Protein AF-A0A661WHX9-F1 (afdb_monomer_lite)

Radius of gyration: 19.11 Å; chains: 1; bounding box: 39×20×65 Å

Foldseek 3Di:
DDPVVQVVVVVVVVVVVVVVCVVVVPFKDKDKDKDWDFDPPPPPPDDPDRPIDIDIDMDIDGDDDDDDPDD

pLDDT: mean 74.08, std 15.48, range [40.66, 89.75]

Sequence (71 aa):
MNFKQAFESMKSSNKAVMTEFEDLHVDEAEIKFGINTVGEMGNIAIGKVGVGVNYEVTLKWKKERKQALSV

Structure (mmCIF, N/CA/C/O backbone):
data_AF-A0A661WHX9-F1
#
_entry.id   AF-A0A661WHX9-F1
#
loop_
_atom_site.group_PDB
_atom_site.id
_atom_site.type_symbol
_atom_site.label_atom_id
_atom_site.label_alt_id
_atom_site.label_comp_id
_atom_site.label_asym_id
_atom_site.label_entity_id
_atom_site.label_seq_id
_atom_site.pdbx_PDB_ins_code
_atom_site.Cartn_x
_atom_site.Cartn_y
_atom_site.Cartn_z
_atom_site.occupancy
_atom_site.B_iso_or_equiv
_atom_site.auth_seq_id
_atom_site.auth_comp_id
_atom_site.auth_asym_id
_atom_site.auth_atom_id
_atom_site.pdbx_PDB_model_num
ATOM 1 N N . MET A 1 1 ? 13.529 5.510 -13.783 1.00 65.75 1 MET A N 1
ATOM 2 C CA . MET A 1 1 ? 12.984 5.326 -12.415 1.00 65.75 1 MET A CA 1
ATOM 3 C C . MET A 1 1 ? 13.348 3.923 -11.962 1.00 65.75 1 MET A C 1
ATOM 5 O O . MET A 1 1 ? 12.967 2.980 -12.643 1.00 65.75 1 MET A O 1
ATOM 9 N N . ASN A 1 2 ? 14.129 3.772 -10.890 1.00 78.94 2 ASN A N 1
ATOM 10 C CA . ASN A 1 2 ? 14.453 2.439 -10.368 1.00 78.94 2 ASN A CA 1
ATOM 11 C C . ASN A 1 2 ? 13.344 1.920 -9.432 1.00 78.94 2 ASN A C 1
ATOM 13 O O . ASN A 1 2 ? 12.488 2.686 -8.986 1.00 78.94 2 ASN A O 1
ATOM 17 N N . PHE A 1 3 ? 13.376 0.622 -9.118 1.00 78.38 3 PHE A N 1
ATOM 18 C CA . PHE A 1 3 ? 12.378 -0.024 -8.260 1.00 78.38 3 PHE A CA 1
ATOM 19 C C . PHE A 1 3 ? 12.207 0.682 -6.907 1.00 78.38 3 PHE A C 1
ATOM 21 O O . PHE A 1 3 ? 11.081 0.931 -6.489 1.00 78.38 3 PHE A O 1
ATOM 28 N N . LYS A 1 4 ? 13.308 1.069 -6.246 1.00 82.50 4 LYS A N 1
ATOM 29 C CA . LYS A 1 4 ? 13.259 1.748 -4.942 1.00 82.50 4 LYS A CA 1
ATOM 30 C C . LYS A 1 4 ? 12.477 3.059 -5.029 1.00 82.50 4 LYS A C 1
ATOM 32 O O . LYS A 1 4 ? 11.632 3.314 -4.184 1.00 82.50 4 LYS A O 1
ATOM 37 N N . GLN A 1 5 ? 12.726 3.871 -6.055 1.00 83.31 5 GLN A N 1
ATOM 38 C CA . GLN A 1 5 ? 11.992 5.123 -6.256 1.00 83.31 5 GLN A CA 1
ATOM 39 C C . GLN A 1 5 ? 10.501 4.877 -6.517 1.00 83.31 5 GLN A C 1
ATOM 41 O O . GLN A 1 5 ? 9.670 5.577 -5.948 1.00 83.31 5 GLN A O 1
ATOM 46 N N . ALA A 1 6 ? 10.154 3.871 -7.326 1.00 81.56 6 ALA A N 1
ATOM 47 C CA . ALA A 1 6 ? 8.757 3.515 -7.584 1.00 81.56 6 ALA A CA 1
ATOM 48 C C . ALA A 1 6 ? 8.037 3.005 -6.327 1.00 81.56 6 ALA A C 1
ATOM 50 O O . ALA A 1 6 ? 6.898 3.382 -6.057 1.00 81.56 6 ALA A O 1
ATOM 51 N N . PHE A 1 7 ? 8.732 2.213 -5.514 1.00 84.31 7 PHE A N 1
ATOM 52 C CA . PHE A 1 7 ? 8.220 1.718 -4.244 1.00 84.31 7 PHE A CA 1
ATOM 53 C C . PHE A 1 7 ? 8.024 2.838 -3.208 1.00 84.31 7 PHE A C 1
ATOM 55 O O . PHE A 1 7 ? 7.024 2.851 -2.494 1.00 84.31 7 PHE A O 1
ATOM 62 N N . GLU A 1 8 ? 8.931 3.817 -3.135 1.00 87.44 8 GLU A N 1
ATOM 63 C CA . GLU A 1 8 ? 8.756 4.983 -2.256 1.00 87.44 8 GLU A CA 1
ATOM 64 C C . GLU A 1 8 ? 7.534 5.828 -2.655 1.00 87.44 8 GLU A C 1
ATOM 66 O O . GLU A 1 8 ? 6.776 6.250 -1.783 1.00 87.44 8 GLU A O 1
ATOM 71 N N . SER A 1 9 ? 7.272 6.016 -3.955 1.00 82.88 9 SER A N 1
ATOM 72 C CA . SER A 1 9 ? 6.049 6.692 -4.417 1.00 82.88 9 SER A CA 1
ATOM 73 C C . SER A 1 9 ? 4.779 5.941 -4.004 1.00 82.88 9 SER A C 1
ATOM 75 O O . SER A 1 9 ? 3.825 6.560 -3.533 1.00 82.88 9 SER A O 1
ATOM 77 N N . MET A 1 10 ? 4.788 4.607 -4.096 1.00 84.81 10 MET A N 1
ATOM 78 C CA . MET A 1 10 ? 3.680 3.758 -3.650 1.00 84.81 10 MET A CA 1
ATOM 79 C C . MET A 1 10 ? 3.385 3.920 -2.149 1.00 84.81 10 MET A C 1
ATOM 81 O O . MET A 1 10 ? 2.217 3.954 -1.763 1.00 84.81 10 MET A O 1
ATOM 85 N N . LYS A 1 11 ? 4.406 4.063 -1.289 1.00 84.56 11 LYS A N 1
ATOM 86 C CA . LYS A 1 11 ? 4.199 4.257 0.162 1.00 84.56 11 LYS A CA 1
ATOM 87 C C . LYS A 1 11 ? 3.364 5.497 0.477 1.00 84.56 11 LYS A C 1
ATOM 89 O O . LYS A 1 11 ? 2.512 5.440 1.362 1.00 84.56 11 LYS A O 1
ATOM 94 N N . SER A 1 12 ? 3.603 6.601 -0.230 1.00 82.69 12 SER A N 1
ATOM 95 C CA . SER A 1 12 ? 2.839 7.840 -0.047 1.00 82.69 12 SER A CA 1
ATOM 96 C C . SER A 1 12 ? 1.372 7.656 -0.437 1.00 82.69 12 SER A C 1
ATOM 98 O O . SER A 1 12 ? 0.494 8.056 0.323 1.00 82.69 12 SER A O 1
ATOM 100 N N . SER A 1 13 ? 1.099 6.981 -1.559 1.00 82.88 13 SER A N 1
ATOM 101 C CA . SER A 1 13 ? -0.269 6.639 -1.973 1.00 82.88 13 SER A CA 1
ATOM 102 C C . SER A 1 13 ? -0.954 5.687 -0.988 1.00 82.88 13 SER A C 1
ATOM 104 O O . SER A 1 13 ? -2.128 5.867 -0.682 1.00 82.88 13 SER A O 1
ATOM 106 N N . ASN A 1 14 ? -0.223 4.719 -0.429 1.00 83.75 14 ASN A N 1
ATOM 107 C CA . ASN A 1 14 ? -0.783 3.763 0.525 1.00 83.75 14 ASN A CA 1
ATOM 108 C C . ASN A 1 14 ? -1.268 4.423 1.825 1.00 83.75 14 ASN A C 1
ATOM 110 O O . ASN A 1 14 ? -2.263 3.983 2.387 1.00 83.75 14 ASN A O 1
ATOM 114 N N . LYS A 1 15 ? -0.605 5.487 2.302 1.00 84.12 15 LYS A N 1
ATOM 115 C CA . LYS A 1 15 ? -1.062 6.208 3.503 1.00 84.12 15 LYS A CA 1
ATOM 116 C C . LYS A 1 15 ? -2.463 6.795 3.327 1.00 84.12 15 LYS A C 1
ATOM 118 O O . LYS A 1 15 ? -3.268 6.667 4.237 1.00 84.12 15 LYS A O 1
ATOM 123 N N . ALA A 1 16 ? -2.748 7.390 2.168 1.00 85.06 16 ALA A N 1
ATOM 124 C CA . ALA A 1 16 ? -4.068 7.950 1.881 1.00 85.06 16 ALA A CA 1
ATOM 125 C C . ALA A 1 16 ? -5.150 6.858 1.869 1.00 85.06 16 ALA A C 1
ATOM 127 O O . ALA A 1 16 ? -6.176 7.005 2.525 1.00 85.06 16 ALA A O 1
ATOM 128 N N . VAL A 1 17 ? -4.868 5.727 1.213 1.00 86.25 17 VAL A N 1
ATOM 129 C CA . VAL A 1 17 ? -5.811 4.600 1.137 1.00 86.25 17 VAL A CA 1
ATOM 130 C C . VAL A 1 17 ? -6.044 3.955 2.508 1.00 86.25 17 VAL A C 1
ATOM 132 O O . VAL A 1 17 ? -7.168 3.587 2.834 1.00 86.25 17 VAL A O 1
ATOM 135 N N . MET A 1 18 ? -5.008 3.847 3.347 1.00 84.62 18 MET A N 1
ATOM 136 C CA . MET A 1 18 ? -5.172 3.337 4.712 1.00 84.62 18 MET A CA 1
ATOM 137 C C . MET A 1 18 ? -6.075 4.235 5.562 1.00 84.62 18 MET A C 1
ATOM 139 O O . MET A 1 18 ? -6.919 3.712 6.281 1.00 84.62 18 MET A O 1
ATOM 143 N N . THR A 1 19 ? -5.955 5.560 5.438 1.00 86.81 19 THR A N 1
ATOM 144 C CA . THR A 1 19 ? -6.861 6.494 6.123 1.00 86.81 19 THR A CA 1
ATOM 145 C C . THR A 1 19 ? -8.313 6.314 5.6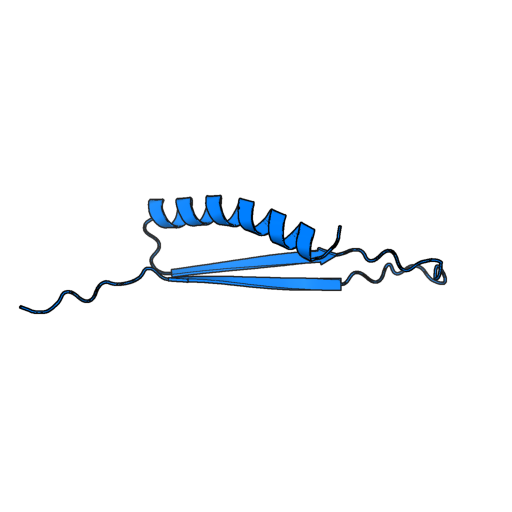72 1.00 86.81 19 THR A C 1
ATOM 147 O O . THR A 1 19 ? -9.209 6.325 6.512 1.00 86.81 19 THR A O 1
ATOM 150 N N . GLU A 1 20 ? -8.564 6.077 4.380 1.00 86.69 20 GLU A N 1
ATOM 151 C CA . GLU A 1 20 ? -9.917 5.762 3.893 1.00 86.69 20 GLU A C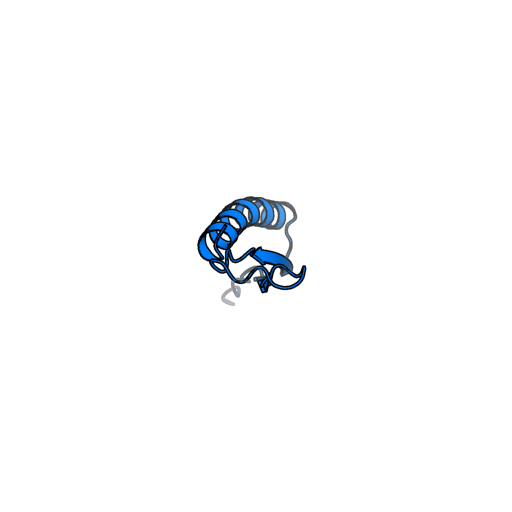A 1
ATOM 152 C C . GLU A 1 20 ? -10.450 4.437 4.455 1.00 86.69 20 GLU A C 1
ATOM 154 O O . GLU A 1 20 ? -11.623 4.348 4.805 1.00 86.69 20 GLU A O 1
ATOM 159 N N . PHE A 1 21 ? -9.612 3.405 4.594 1.00 87.75 21 PHE A N 1
ATOM 160 C CA . PHE A 1 21 ? -10.043 2.138 5.201 1.00 87.75 21 PHE A CA 1
ATOM 161 C C . PHE A 1 21 ? -10.454 2.291 6.666 1.00 87.75 21 PHE A C 1
ATOM 163 O O . PHE A 1 21 ? -11.401 1.634 7.106 1.00 87.75 21 PHE A O 1
ATOM 170 N N . GLU A 1 22 ? -9.767 3.155 7.414 1.00 83.00 22 GLU A N 1
ATOM 171 C CA . GLU A 1 22 ? -10.127 3.471 8.797 1.00 83.00 22 GLU A CA 1
ATOM 172 C C . GLU A 1 22 ? -11.476 4.205 8.882 1.00 83.00 22 GLU A C 1
ATOM 174 O O . GLU A 1 22 ? -12.326 3.815 9.694 1.00 83.00 22 GLU A O 1
ATOM 179 N N . ASP A 1 23 ? -11.690 5.208 8.020 1.00 88.62 23 ASP A N 1
ATOM 180 C CA . ASP A 1 23 ? -12.932 5.995 7.933 1.00 88.62 23 ASP A CA 1
ATOM 181 C C . ASP A 1 23 ? -14.136 5.131 7.528 1.00 88.62 23 ASP A C 1
ATOM 183 O O . ASP A 1 23 ? -15.186 5.162 8.167 1.00 88.62 23 ASP A O 1
ATOM 187 N N . LEU A 1 24 ? -13.946 4.255 6.538 1.00 88.38 24 LEU A N 1
ATOM 188 C CA . LEU A 1 24 ? -14.966 3.323 6.050 1.00 88.38 24 LEU A CA 1
ATOM 189 C C . LEU A 1 24 ? -15.192 2.115 6.973 1.00 88.38 24 LEU A C 1
ATOM 191 O O . LEU A 1 24 ? -16.003 1.244 6.656 1.00 88.38 24 LEU A O 1
ATOM 195 N N . HIS A 1 25 ? -14.476 2.036 8.099 1.00 86.75 25 HIS A N 1
ATOM 196 C CA . HIS A 1 25 ? -14.538 0.926 9.050 1.00 86.75 25 HIS A CA 1
ATOM 197 C C . HIS A 1 25 ? -14.355 -0.454 8.402 1.00 86.75 25 HIS A C 1
ATOM 199 O O . HIS A 1 25 ? -14.975 -1.434 8.815 1.00 86.75 25 HIS A O 1
ATOM 205 N N . VAL A 1 26 ? -13.480 -0.541 7.402 1.00 87.38 26 VAL A N 1
ATOM 206 C CA . VAL A 1 26 ? -13.155 -1.807 6.745 1.00 87.38 26 VAL A CA 1
ATOM 207 C C . VAL A 1 26 ? -12.480 -2.737 7.760 1.00 87.38 26 VAL A C 1
ATOM 209 O O . VAL A 1 26 ? -11.628 -2.310 8.538 1.00 87.38 26 VAL A O 1
ATOM 212 N N . ASP A 1 27 ? -12.853 -4.018 7.776 1.00 88.38 27 ASP A N 1
ATOM 213 C CA . ASP A 1 27 ? -12.208 -5.019 8.639 1.00 88.38 27 ASP A CA 1
ATOM 214 C C . ASP A 1 27 ? -10.998 -5.679 7.958 1.00 88.38 27 ASP A C 1
ATOM 216 O O . ASP A 1 27 ? -10.011 -6.005 8.622 1.00 88.38 27 ASP A O 1
ATOM 220 N N . GLU A 1 28 ? -11.054 -5.867 6.636 1.00 89.19 28 GLU A N 1
ATOM 221 C CA . GLU A 1 28 ? -10.004 -6.492 5.825 1.00 89.19 28 GLU A CA 1
ATOM 222 C C . GLU A 1 28 ? -9.931 -5.852 4.435 1.00 89.19 28 GLU A C 1
ATOM 224 O O . GLU A 1 28 ? -10.959 -5.619 3.800 1.00 89.19 28 GLU A O 1
ATOM 229 N N . ALA A 1 29 ? -8.715 -5.605 3.946 1.00 88.56 29 ALA A N 1
ATOM 230 C CA . ALA A 1 29 ? -8.486 -5.052 2.617 1.00 88.56 29 ALA A CA 1
ATOM 231 C C . ALA A 1 29 ? -7.227 -5.633 1.960 1.00 88.56 29 ALA A C 1
ATOM 233 O O . ALA A 1 29 ? -6.211 -5.887 2.612 1.00 88.56 29 ALA A O 1
ATOM 234 N N . GLU A 1 30 ? -7.284 -5.798 0.640 1.00 89.75 30 GLU A N 1
ATOM 235 C CA . GLU A 1 30 ? -6.147 -6.166 -0.202 1.00 89.75 30 GLU A CA 1
ATOM 236 C C . GLU A 1 30 ? -5.996 -5.129 -1.315 1.00 89.75 30 GLU A C 1
ATOM 238 O O . GLU A 1 30 ? -6.953 -4.829 -2.026 1.00 89.75 30 GLU A O 1
ATOM 243 N N . ILE A 1 31 ? -4.783 -4.600 -1.477 1.00 86.31 31 ILE A N 1
ATOM 244 C CA . ILE A 1 31 ? -4.448 -3.688 -2.569 1.00 86.31 31 ILE A CA 1
ATOM 245 C C . ILE A 1 31 ? -3.284 -4.276 -3.358 1.00 86.31 31 ILE A C 1
ATOM 247 O O . ILE A 1 31 ? -2.264 -4.672 -2.784 1.00 86.31 31 ILE A O 1
ATOM 251 N N . LYS A 1 32 ? -3.426 -4.297 -4.684 1.00 88.06 32 LYS A N 1
ATOM 252 C CA . LYS A 1 32 ? -2.388 -4.745 -5.613 1.00 88.06 32 LYS A CA 1
ATOM 253 C C . LYS A 1 32 ? -1.850 -3.571 -6.409 1.00 88.06 32 LYS A C 1
ATOM 255 O O . LYS A 1 32 ? -2.606 -2.845 -7.048 1.00 88.06 32 LYS A O 1
ATOM 260 N N . PHE A 1 33 ? -0.535 -3.415 -6.387 1.00 84.00 33 PHE A N 1
ATOM 261 C CA . PHE A 1 33 ? 0.177 -2.377 -7.112 1.00 84.00 33 PHE A CA 1
ATOM 262 C C . PHE A 1 33 ? 1.076 -3.018 -8.163 1.00 84.00 33 PHE A C 1
ATOM 264 O O . PHE A 1 33 ? 1.922 -3.854 -7.842 1.00 84.00 33 PHE A O 1
ATOM 271 N N . GLY A 1 34 ? 0.911 -2.595 -9.414 1.00 82.25 34 GLY A N 1
ATOM 272 C CA . GLY A 1 34 ? 1.847 -2.903 -10.490 1.00 82.25 34 GLY A CA 1
ATOM 273 C C . GLY A 1 34 ? 2.942 -1.841 -10.558 1.00 82.25 34 GLY A C 1
ATOM 274 O O . GLY A 1 34 ? 2.647 -0.655 -10.698 1.00 82.25 34 GLY A O 1
ATOM 275 N N . ILE A 1 35 ? 4.204 -2.256 -10.472 1.00 78.69 35 ILE A N 1
ATOM 276 C CA . ILE A 1 35 ? 5.372 -1.393 -10.644 1.00 78.69 35 ILE A CA 1
ATOM 277 C C . ILE A 1 35 ? 6.074 -1.786 -11.943 1.00 78.69 35 ILE A C 1
ATOM 279 O O . ILE A 1 35 ? 6.707 -2.837 -12.032 1.00 78.69 35 ILE A O 1
ATOM 283 N N . ASN A 1 36 ? 6.011 -0.897 -12.931 1.00 76.56 36 ASN A N 1
ATOM 284 C CA . ASN A 1 36 ? 6.712 -1.059 -14.199 1.00 76.56 36 ASN A CA 1
ATOM 285 C C . ASN A 1 36 ? 7.999 -0.239 -14.158 1.00 76.56 36 ASN A C 1
ATOM 287 O O . ASN A 1 36 ? 7.962 0.990 -14.081 1.00 76.56 36 ASN A O 1
ATOM 291 N N . THR A 1 37 ? 9.147 -0.913 -14.192 1.00 66.69 37 THR A N 1
ATOM 292 C CA . THR A 1 37 ? 10.451 -0.245 -14.259 1.00 66.69 37 THR A CA 1
ATOM 293 C C . THR A 1 37 ? 11.023 -0.348 -15.663 1.00 66.69 37 THR A C 1
ATOM 295 O O . THR A 1 37 ? 11.036 -1.420 -16.266 1.00 66.69 37 THR A O 1
ATOM 298 N N . VAL A 1 38 ? 11.510 0.780 -16.180 1.00 64.75 38 VAL A N 1
ATOM 299 C CA . VAL A 1 38 ? 12.315 0.820 -17.403 1.00 64.75 38 VAL A CA 1
ATOM 300 C C . VAL A 1 38 ? 13.785 0.787 -16.999 1.00 64.75 38 VAL A C 1
ATOM 302 O O . VAL A 1 38 ? 14.256 1.666 -16.274 1.00 64.75 38 VAL A O 1
ATOM 305 N N . GLY A 1 39 ? 14.497 -0.260 -17.410 1.00 56.84 39 GLY A N 1
ATOM 306 C CA . GLY A 1 39 ? 15.947 -0.327 -17.288 1.00 56.84 39 GLY A CA 1
ATOM 307 C C . GLY A 1 39 ? 16.595 0.308 -18.513 1.00 56.84 39 GLY A C 1
ATOM 308 O O . GLY A 1 39 ? 16.369 -0.149 -19.631 1.00 56.84 39 GLY A O 1
ATOM 309 N N . GLU A 1 40 ? 17.415 1.340 -18.322 1.00 53.59 40 GLU A N 1
ATOM 310 C CA . GLU A 1 40 ? 18.351 1.784 -19.356 1.00 53.59 40 GLU A CA 1
ATOM 311 C C . GLU A 1 40 ? 19.492 0.759 -19.424 1.00 53.59 40 GLU A C 1
ATOM 313 O O . GLU A 1 40 ? 20.493 0.871 -18.719 1.00 53.59 40 GLU A O 1
ATOM 318 N N . MET A 1 41 ? 19.339 -0.297 -20.230 1.00 47.47 41 MET A N 1
ATOM 319 C CA . MET A 1 41 ? 20.497 -1.099 -20.625 1.00 47.47 41 MET A CA 1
ATOM 320 C C . MET A 1 41 ? 21.338 -0.253 -21.577 1.00 47.47 41 MET A C 1
ATOM 322 O O . MET A 1 41 ? 20.918 0.036 -22.698 1.00 47.47 41 MET A O 1
ATOM 326 N N . GLY A 1 42 ? 22.525 0.147 -21.120 1.00 43.41 42 GLY A N 1
ATOM 327 C CA . GLY A 1 42 ? 23.517 0.820 -21.948 1.00 43.41 42 GLY A CA 1
ATOM 328 C C . GLY A 1 42 ? 23.711 0.099 -23.285 1.00 43.41 42 GLY A C 1
ATOM 329 O O . GLY A 1 42 ? 23.904 -1.111 -23.323 1.00 43.41 42 GLY A O 1
ATOM 330 N N . ASN A 1 43 ? 23.634 0.866 -24.372 1.00 41.88 43 ASN A N 1
ATOM 331 C CA . ASN A 1 43 ? 24.062 0.570 -25.745 1.00 41.88 43 ASN A CA 1
ATOM 332 C C . ASN A 1 43 ? 23.617 -0.734 -26.443 1.00 41.88 43 ASN A C 1
ATOM 334 O O . ASN A 1 43 ? 23.970 -0.911 -27.607 1.00 41.88 43 ASN A O 1
ATOM 338 N N . ILE A 1 44 ? 22.807 -1.615 -25.852 1.00 47.50 44 ILE A N 1
ATOM 339 C CA . ILE A 1 44 ? 22.276 -2.795 -26.563 1.00 47.50 44 ILE A CA 1
ATOM 340 C C . ILE A 1 44 ? 20.902 -2.460 -27.147 1.00 47.50 44 ILE A C 1
ATOM 342 O O . ILE A 1 44 ? 19.863 -2.982 -26.755 1.00 47.50 44 ILE A O 1
ATOM 346 N N . ALA A 1 45 ? 20.915 -1.543 -28.112 1.00 46.00 45 ALA A N 1
ATOM 347 C CA . ALA A 1 45 ? 19.795 -1.259 -28.995 1.00 46.00 45 ALA A CA 1
ATOM 348 C C . ALA A 1 45 ? 19.940 -2.091 -30.278 1.00 46.00 45 ALA A C 1
ATOM 350 O O . ALA A 1 45 ? 20.221 -1.560 -31.348 1.00 46.00 45 ALA A O 1
ATOM 351 N N . ILE A 1 46 ? 19.751 -3.409 -30.184 1.00 48.19 46 ILE A N 1
ATOM 352 C CA . ILE A 1 46 ? 19.508 -4.244 -31.367 1.00 48.19 46 ILE A CA 1
ATOM 353 C C . ILE A 1 46 ? 18.166 -4.945 -31.159 1.00 48.19 46 ILE A C 1
ATOM 355 O O . ILE A 1 46 ? 18.093 -6.030 -30.597 1.00 48.19 46 ILE A O 1
ATOM 359 N N . GLY A 1 47 ? 17.093 -4.276 -31.596 1.00 40.66 47 GLY A N 1
ATOM 360 C CA . GLY A 1 47 ? 15.770 -4.885 -31.764 1.00 40.66 47 GLY A CA 1
ATOM 361 C C . GLY A 1 47 ? 14.715 -4.523 -30.715 1.00 40.66 47 GLY A C 1
ATOM 362 O O . GLY A 1 47 ? 14.311 -5.372 -29.938 1.00 40.66 47 GLY A O 1
ATOM 363 N N . LYS A 1 48 ? 14.216 -3.279 -30.742 1.00 47.38 48 LYS A N 1
ATOM 364 C CA . LYS A 1 48 ? 12.827 -2.882 -30.398 1.00 47.38 48 LYS A CA 1
ATOM 365 C C . LYS A 1 48 ? 12.105 -3.609 -29.239 1.00 47.38 48 LYS A C 1
ATOM 367 O O . LYS A 1 48 ? 10.915 -3.858 -29.355 1.00 47.38 48 LYS A O 1
ATOM 372 N N . VAL A 1 49 ? 12.731 -3.900 -28.107 1.00 45.91 49 VAL A N 1
ATOM 373 C CA . VAL A 1 49 ? 11.988 -4.251 -26.887 1.00 45.91 49 VAL A CA 1
ATOM 374 C C . VAL A 1 49 ? 12.786 -3.712 -25.713 1.00 45.91 49 VAL A C 1
ATOM 376 O O . VAL A 1 49 ? 13.797 -4.286 -25.323 1.00 45.91 49 VAL A O 1
ATOM 379 N N . GLY A 1 50 ? 12.369 -2.566 -25.172 1.00 49.41 50 GLY A N 1
ATOM 380 C CA . GLY A 1 50 ? 12.857 -2.144 -23.864 1.00 49.41 50 GLY A CA 1
ATOM 381 C C . GLY A 1 50 ? 12.511 -3.247 -22.871 1.00 49.41 50 GLY A C 1
ATOM 382 O O . GLY A 1 50 ? 11.337 -3.585 -22.718 1.00 49.41 50 GLY A O 1
ATOM 383 N N . VAL A 1 51 ? 13.523 -3.856 -22.256 1.00 54.94 51 VAL A N 1
ATOM 384 C CA . VAL A 1 51 ? 13.335 -4.916 -21.262 1.00 54.94 51 VAL A CA 1
ATOM 385 C C . VAL A 1 51 ? 12.808 -4.251 -19.990 1.00 54.94 51 VAL A C 1
ATOM 387 O O . VAL A 1 51 ? 13.564 -3.827 -19.120 1.00 54.94 51 VAL A O 1
ATOM 390 N N . GLY A 1 52 ? 11.493 -4.054 -19.937 1.00 57.31 52 GLY A N 1
ATOM 391 C CA . GLY A 1 52 ? 10.798 -3.581 -18.749 1.00 57.31 52 GLY A CA 1
ATOM 392 C C . GLY A 1 52 ? 10.658 -4.724 -17.753 1.00 57.31 52 GLY A C 1
ATOM 393 O O . GLY A 1 52 ? 10.204 -5.808 -18.118 1.00 57.31 52 GLY A O 1
ATOM 394 N N . VAL A 1 53 ? 11.036 -4.490 -16.498 1.00 63.84 53 VAL A N 1
ATOM 395 C CA . VAL A 1 53 ? 10.759 -5.443 -15.418 1.00 63.84 53 VAL A CA 1
ATOM 396 C C . VAL A 1 53 ? 9.477 -5.000 -14.726 1.00 63.84 53 VAL A C 1
ATOM 398 O O . VAL A 1 53 ? 9.394 -3.871 -14.225 1.00 63.84 53 VAL A O 1
ATOM 401 N N . ASN A 1 54 ? 8.483 -5.887 -14.738 1.00 75.31 54 ASN A N 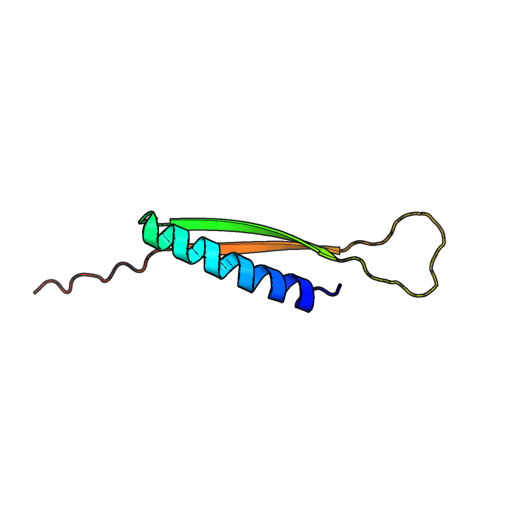1
ATOM 402 C CA . ASN A 1 54 ? 7.183 -5.688 -14.108 1.00 75.31 54 ASN A CA 1
ATOM 403 C C . ASN A 1 54 ? 7.203 -6.387 -12.744 1.00 75.31 54 ASN A C 1
ATOM 405 O O . ASN A 1 54 ? 7.466 -7.587 -12.667 1.00 75.31 54 ASN A O 1
ATOM 409 N N . TYR A 1 55 ? 6.935 -5.638 -11.680 1.00 76.81 55 TYR A N 1
ATOM 410 C CA . TYR A 1 55 ? 6.814 -6.152 -10.320 1.00 76.81 55 TYR A CA 1
ATOM 411 C C . TYR A 1 55 ? 5.372 -5.991 -9.846 1.00 76.81 55 TYR A C 1
ATOM 413 O O . TYR A 1 55 ? 4.752 -4.959 -10.092 1.00 76.81 55 TYR A O 1
ATOM 421 N N . GLU A 1 56 ? 4.855 -6.980 -9.124 1.00 84.62 56 GLU A N 1
ATOM 422 C CA . GLU A 1 56 ? 3.589 -6.863 -8.400 1.00 84.62 56 GLU A CA 1
ATOM 423 C C . GLU A 1 56 ? 3.879 -6.781 -6.901 1.00 84.62 56 GLU A C 1
ATOM 425 O O . GLU A 1 56 ? 4.635 -7.585 -6.353 1.00 84.62 56 GLU A O 1
ATOM 430 N N . VAL A 1 57 ? 3.274 -5.802 -6.234 1.00 84.31 57 VAL A N 1
ATOM 431 C CA . VAL A 1 57 ? 3.315 -5.661 -4.780 1.00 84.31 57 VAL A CA 1
ATOM 432 C C . VAL A 1 57 ? 1.894 -5.786 -4.253 1.00 84.31 57 VAL A C 1
ATOM 434 O O . VAL A 1 57 ? 1.016 -5.015 -4.633 1.00 84.31 57 VAL A O 1
ATOM 437 N N . THR A 1 58 ? 1.673 -6.741 -3.353 1.00 89.56 58 THR A N 1
ATOM 438 C CA . THR A 1 58 ? 0.392 -6.906 -2.660 1.00 89.56 58 THR A CA 1
ATOM 439 C C . THR A 1 58 ? 0.527 -6.433 -1.220 1.00 89.56 58 THR A C 1
ATOM 441 O O . THR A 1 58 ? 1.370 -6.933 -0.474 1.00 89.56 58 THR A O 1
ATOM 444 N N . LEU A 1 59 ? -0.324 -5.491 -0.821 1.00 85.81 59 LEU A N 1
ATOM 445 C CA . LEU A 1 59 ? -0.488 -5.079 0.566 1.00 85.81 59 LEU A CA 1
ATOM 446 C C . LEU A 1 59 ? -1.781 -5.680 1.102 1.00 85.81 59 LEU A C 1
ATOM 448 O O . LEU A 1 59 ? -2.857 -5.438 0.558 1.00 85.81 59 LEU A O 1
ATOM 452 N N . LYS A 1 60 ? -1.661 -6.464 2.173 1.00 89.38 60 LYS A N 1
ATOM 453 C CA . LYS A 1 60 ? -2.798 -7.026 2.900 1.00 89.38 60 LYS A CA 1
ATOM 454 C C . LYS A 1 60 ? -2.889 -6.340 4.246 1.00 89.38 60 LYS A C 1
ATOM 456 O O . LYS A 1 60 ? -1.906 -6.302 4.985 1.00 89.38 60 LYS A O 1
ATOM 461 N N . TRP A 1 61 ? -4.059 -5.809 4.549 1.00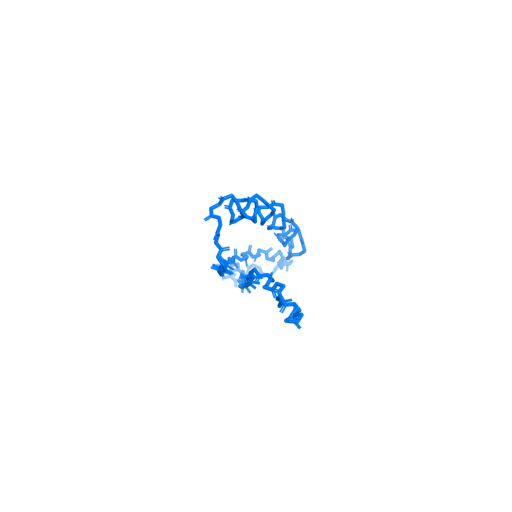 87.50 61 TRP A N 1
ATOM 462 C CA . TRP A 1 61 ? -4.347 -5.171 5.819 1.00 87.50 61 TRP A CA 1
ATOM 463 C C . TRP A 1 61 ? -5.559 -5.838 6.463 1.00 87.50 61 TRP A C 1
ATOM 465 O O . TRP A 1 61 ? -6.511 -6.225 5.786 1.00 87.50 61 TRP A O 1
ATOM 475 N N . LYS A 1 62 ? -5.500 -5.986 7.785 1.00 87.56 62 LYS A N 1
ATOM 476 C CA . LYS A 1 62 ? -6.568 -6.548 8.604 1.00 87.56 62 LYS A CA 1
ATOM 477 C C . LYS A 1 62 ? -6.616 -5.803 9.925 1.00 87.56 62 LYS A C 1
ATOM 479 O O . LYS A 1 62 ? -5.582 -5.641 10.574 1.00 87.56 62 LYS A O 1
ATOM 484 N N . LYS A 1 63 ? -7.812 -5.380 10.325 1.00 84.25 63 LYS A N 1
ATOM 485 C CA . LYS A 1 63 ? -8.048 -4.710 11.599 1.00 84.25 63 LYS A CA 1
ATOM 486 C C . LYS A 1 63 ? -7.676 -5.640 12.748 1.00 84.25 63 LYS A C 1
ATOM 488 O O . LYS A 1 63 ? -8.173 -6.766 12.851 1.00 84.25 63 LYS A O 1
ATOM 493 N N . GLU A 1 64 ? -6.810 -5.169 13.638 1.00 79.88 64 GLU A N 1
ATOM 494 C CA . GLU A 1 64 ? -6.459 -5.920 14.838 1.00 79.88 64 GLU A CA 1
ATOM 495 C C . GLU A 1 64 ? -7.670 -5.974 15.774 1.00 79.88 64 GLU A C 1
ATOM 497 O O . GLU A 1 64 ? -8.080 -4.973 16.368 1.00 79.88 64 GLU A O 1
ATOM 502 N N . ARG A 1 65 ? -8.272 -7.157 15.924 1.00 76.75 65 ARG A N 1
ATOM 503 C CA . ARG A 1 65 ? -9.292 -7.363 16.952 1.00 76.75 65 ARG A CA 1
ATOM 504 C C . ARG A 1 65 ? -8.593 -7.514 18.294 1.00 76.75 65 ARG A C 1
ATOM 506 O O . ARG A 1 65 ? -7.997 -8.555 18.563 1.00 76.75 65 ARG A O 1
ATOM 513 N N . LYS A 1 66 ? -8.702 -6.503 19.160 1.00 66.06 66 LYS A N 1
ATOM 514 C CA . LYS A 1 66 ? -8.413 -6.691 20.586 1.00 66.06 66 LYS A CA 1
ATOM 515 C C . LYS A 1 66 ? -9.367 -7.769 21.098 1.00 66.06 66 LYS A C 1
ATOM 517 O O . LYS A 1 66 ? -10.577 -7.553 21.112 1.00 66.06 66 LYS A O 1
ATOM 522 N N . GLN A 1 67 ? -8.842 -8.937 21.475 1.00 58.00 67 GLN A N 1
ATOM 523 C CA . GLN A 1 67 ? -9.616 -9.877 22.280 1.00 58.00 67 GLN A CA 1
ATOM 524 C C . GLN A 1 67 ? -10.021 -9.126 23.545 1.00 58.00 67 GLN A C 1
ATOM 526 O O . GLN A 1 67 ? -9.159 -8.653 24.287 1.00 58.00 67 GLN A O 1
ATOM 531 N N . ALA A 1 68 ? -11.325 -8.961 23.754 1.00 57.78 68 ALA A N 1
ATOM 532 C CA . ALA A 1 68 ? -11.825 -8.564 25.053 1.00 57.78 68 ALA A CA 1
ATOM 533 C C . ALA A 1 68 ? -11.340 -9.636 26.033 1.00 57.78 68 ALA A C 1
ATOM 535 O O . ALA A 1 68 ? -11.697 -10.804 25.891 1.00 57.78 68 ALA A O 1
ATOM 536 N N . LEU A 1 69 ? -10.457 -9.251 26.956 1.00 61.88 69 LEU A N 1
ATOM 537 C CA . LEU A 1 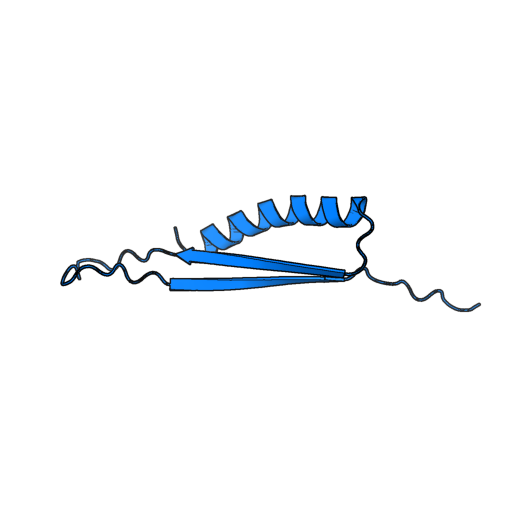69 ? -10.153 -10.056 28.128 1.00 61.88 69 LEU A CA 1
ATOM 538 C C . LEU A 1 69 ? -11.490 -10.312 28.821 1.00 61.88 69 LEU A C 1
ATOM 540 O O . LEU A 1 69 ? -12.090 -9.386 29.364 1.00 61.88 69 LEU A O 1
ATOM 544 N N . SER A 1 70 ? -11.982 -11.543 28.707 1.00 51.75 70 SER A N 1
ATOM 545 C CA . SER A 1 70 ? -13.129 -12.024 29.463 1.00 51.75 70 SER A CA 1
ATOM 546 C C . SER A 1 70 ? -12.769 -11.916 30.942 1.00 51.75 70 SER A C 1
ATOM 548 O O . SER A 1 70 ? -11.884 -12.636 31.408 1.00 51.75 70 SER A O 1
ATOM 550 N N . VAL A 1 71 ? -13.388 -10.951 31.622 1.00 55.53 71 VAL A N 1
ATOM 551 C CA . VAL A 1 71 ? -13.361 -10.802 33.084 1.00 55.53 71 VAL A CA 1
ATOM 552 C C . VAL A 1 71 ? -14.275 -11.850 33.701 1.00 55.53 71 VAL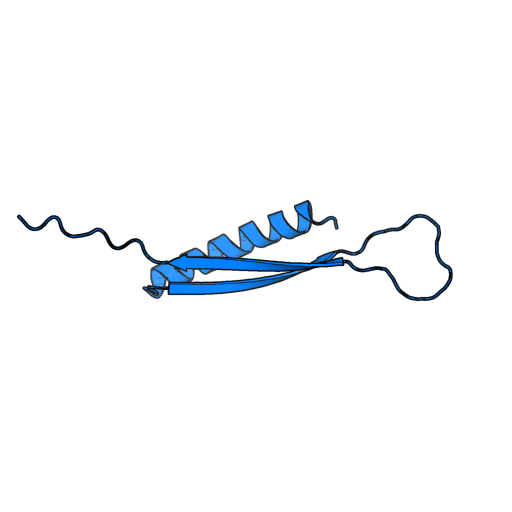 A C 1
ATOM 554 O O . VAL A 1 71 ? -15.367 -12.065 33.124 1.00 55.53 71 VAL A O 1
#

Secondary structure (DSSP, 8-state):
--HHHHHHHHHHHHHHHHHHHHHTT-SEEEEEEEEEEE---SS--SSS---EEEEEEEEEEE---------